Protein AF-A0A6A9QP92-F1 (afdb_monomer_lite)

Radius of gyration: 39.77 Å; chains: 1; bounding box: 66×25×114 Å

InterPro domains:
  IPR009379 Structural protein VP1/VP3 [PF06281] (61-113)

Sequence (116 aa):
MSLVAKLKKKHEEEEQEEQEEKAIWASPPKQRTRKLKIRRAAALNIGLLIGLFVFILIGIVLLPVITSEVSGLTSGTAAQVTGTNATVLNLVPLFYILVLVIVPAVIMFKLYQGRD

Structure (mmCIF, N/CA/C/O backbone):
data_AF-A0A6A9QP92-F1
#
_entry.id   AF-A0A6A9QP92-F1
#
loop_
_atom_site.group_PDB
_atom_site.id
_atom_site.type_symbol
_atom_site.label_atom_id
_atom_site.label_alt_id
_atom_site.label_comp_id
_atom_site.label_asym_id
_atom_site.label_entity_id
_atom_site.label_seq_id
_atom_site.pdbx_PDB_ins_code
_atom_site.Cartn_x
_atom_site.Cartn_y
_atom_site.Cartn_z
_atom_site.occupancy
_atom_site.B_iso_or_equiv
_atom_site.auth_seq_id
_atom_site.auth_comp_id
_atom_site.auth_asym_id
_atom_site.auth_atom_id
_atom_site.pdbx_PDB_model_num
ATOM 1 N N . MET A 1 1 ? -36.296 3.900 92.257 1.00 59.00 1 MET A N 1
ATOM 2 C CA . MET A 1 1 ? -36.764 3.267 91.003 1.00 59.00 1 MET A CA 1
ATOM 3 C C . MET A 1 1 ? -37.151 1.830 91.300 1.00 59.00 1 MET A C 1
ATOM 5 O O . MET A 1 1 ? -36.365 1.124 91.915 1.00 59.00 1 MET A O 1
ATOM 9 N N . SER A 1 2 ? -38.368 1.437 90.925 1.00 70.62 2 SER A N 1
ATOM 10 C CA . SER A 1 2 ? -38.912 0.094 91.160 1.00 70.62 2 SER A CA 1
ATOM 11 C C . SER A 1 2 ? -38.146 -0.965 90.351 1.00 70.62 2 SER A C 1
ATOM 13 O O . SER A 1 2 ? -37.895 -0.764 89.163 1.00 70.62 2 SER A O 1
ATOM 15 N N . LEU A 1 3 ? -37.802 -2.097 90.979 1.00 75.12 3 LEU A N 1
ATOM 16 C CA . LEU A 1 3 ? -37.188 -3.274 90.336 1.00 75.12 3 LEU A CA 1
ATOM 17 C C . LEU A 1 3 ? -37.995 -3.772 89.125 1.00 75.12 3 LEU A C 1
ATOM 19 O O . LEU A 1 3 ? -37.418 -4.249 88.151 1.00 75.12 3 LEU A O 1
ATOM 23 N N . VAL A 1 4 ? -39.314 -3.569 89.148 1.00 78.25 4 VAL A N 1
ATOM 24 C CA . VAL A 1 4 ? -40.233 -3.931 88.060 1.00 78.25 4 VAL A CA 1
ATOM 25 C C . VAL A 1 4 ? -39.934 -3.137 86.785 1.00 78.25 4 VAL A C 1
ATOM 27 O O . VAL A 1 4 ? -39.933 -3.696 85.692 1.00 78.25 4 VAL A O 1
ATOM 30 N N . ALA A 1 5 ? -39.593 -1.851 86.913 1.00 81.81 5 ALA A N 1
ATOM 31 C CA . ALA A 1 5 ? -39.234 -1.023 85.761 1.00 81.81 5 ALA A CA 1
ATOM 32 C C . ALA A 1 5 ? -37.900 -1.461 85.134 1.00 81.81 5 ALA A C 1
ATOM 34 O O . ALA A 1 5 ? -37.711 -1.342 83.926 1.00 81.81 5 ALA A O 1
ATOM 35 N N . LYS A 1 6 ? -36.985 -2.001 85.949 1.00 78.19 6 LYS A N 1
ATOM 36 C CA . LYS A 1 6 ? -35.672 -2.467 85.492 1.00 78.19 6 LYS A CA 1
ATOM 37 C C . LYS A 1 6 ? -35.767 -3.796 84.738 1.00 78.19 6 LYS A C 1
ATOM 39 O O . LYS A 1 6 ? -35.065 -3.976 83.751 1.00 78.19 6 LYS A O 1
ATOM 44 N N . LEU A 1 7 ? -36.665 -4.685 85.166 1.00 81.88 7 LEU A N 1
ATOM 45 C CA . LEU A 1 7 ? -36.933 -5.952 84.481 1.00 81.88 7 LEU A CA 1
ATOM 46 C C . LEU A 1 7 ? -37.673 -5.749 83.155 1.00 81.88 7 LEU A C 1
ATOM 48 O O . LEU A 1 7 ? -37.303 -6.370 82.165 1.00 81.88 7 LEU A O 1
ATOM 52 N N . LYS A 1 8 ? -38.651 -4.833 83.105 1.00 83.75 8 LYS A N 1
ATOM 53 C CA . LYS A 1 8 ? -39.377 -4.527 81.863 1.00 83.75 8 LYS A CA 1
ATOM 54 C C . LYS A 1 8 ? -38.451 -3.963 80.781 1.00 83.75 8 LYS A C 1
ATOM 56 O O . LYS A 1 8 ? -38.483 -4.429 79.652 1.00 83.75 8 LYS A O 1
ATOM 61 N N . LYS A 1 9 ? -37.567 -3.030 81.154 1.00 85.25 9 LYS A N 1
ATOM 62 C CA . LYS A 1 9 ? -36.592 -2.439 80.226 1.00 85.25 9 LYS A CA 1
ATOM 63 C C . LYS A 1 9 ? -35.584 -3.466 79.699 1.00 85.25 9 LYS A C 1
ATOM 65 O O . LYS A 1 9 ? -35.260 -3.444 78.524 1.00 85.25 9 LYS A O 1
ATOM 70 N N . LYS A 1 10 ? -35.132 -4.385 80.559 1.00 80.25 10 LYS A N 1
ATOM 71 C CA . LYS A 1 10 ? -34.190 -5.445 80.174 1.00 80.25 10 LYS A CA 1
ATOM 72 C C . LYS A 1 10 ? -34.796 -6.424 79.162 1.00 80.25 10 LYS A C 1
ATOM 74 O O . LYS A 1 10 ? -34.105 -6.838 78.245 1.00 80.25 10 LYS A O 1
ATOM 79 N N . HIS A 1 11 ? -36.080 -6.752 79.304 1.00 82.50 11 HIS A N 1
ATOM 80 C CA . HIS A 1 11 ? -36.773 -7.629 78.356 1.00 82.50 11 HIS A CA 1
ATOM 81 C C . HIS A 1 11 ? -37.000 -6.947 76.996 1.00 82.50 11 HIS A C 1
ATOM 83 O O . HIS A 1 11 ? -36.896 -7.586 75.957 1.00 82.50 11 HIS A O 1
ATOM 89 N N . GLU A 1 12 ? -37.265 -5.636 76.994 1.00 86.69 12 GLU A N 1
ATOM 90 C CA . GLU A 1 12 ? -37.407 -4.845 75.761 1.00 86.69 12 GLU A CA 1
ATOM 91 C C . GLU A 1 12 ? -36.070 -4.673 75.013 1.00 86.69 12 GLU A C 1
ATOM 93 O O . GLU A 1 12 ? -36.066 -4.601 73.786 1.00 86.69 12 GLU A O 1
ATOM 98 N N . GLU A 1 13 ? -34.943 -4.620 75.731 1.00 84.62 13 GLU A N 1
ATOM 99 C CA . GLU A 1 13 ? -33.597 -4.548 75.139 1.00 84.62 13 GLU A CA 1
ATOM 100 C C . GLU A 1 13 ? -33.176 -5.894 74.516 1.00 84.62 13 GLU A C 1
ATOM 102 O O . GLU A 1 13 ? -32.654 -5.906 73.403 1.00 84.62 13 GLU A O 1
ATOM 107 N N . GLU A 1 14 ? -33.487 -7.026 75.161 1.00 85.12 14 GLU A N 1
ATOM 108 C CA . GLU A 1 14 ? -33.196 -8.368 74.621 1.00 85.12 14 GLU A CA 1
ATOM 109 C C . GLU A 1 14 ? -33.983 -8.664 73.324 1.00 85.12 14 GLU A C 1
ATOM 111 O O . GLU A 1 14 ? -33.444 -9.257 72.389 1.00 85.12 14 GLU A O 1
ATOM 116 N N . GLU A 1 15 ? -35.226 -8.181 73.206 1.00 84.81 15 GLU A N 1
ATOM 117 C CA . GLU A 1 15 ? -36.030 -8.331 71.981 1.00 84.81 15 GLU A CA 1
ATOM 118 C C . GLU A 1 15 ? -35.540 -7.459 70.811 1.00 84.81 15 GLU A C 1
ATOM 120 O O . GLU A 1 15 ? -35.780 -7.795 69.647 1.00 84.81 15 GLU A O 1
ATOM 125 N N . GLN A 1 16 ? -34.873 -6.336 71.096 1.00 80.56 16 GLN A N 1
ATOM 126 C CA . GLN A 1 16 ? -34.298 -5.463 70.069 1.00 80.56 16 GLN A CA 1
ATOM 127 C C . GLN A 1 16 ? -32.991 -6.035 69.525 1.00 80.56 16 GLN A C 1
ATOM 129 O O . GLN A 1 16 ? -32.832 -6.095 68.307 1.00 80.56 16 GLN A O 1
ATOM 134 N N . GLU A 1 17 ? -32.108 -6.534 70.393 1.00 82.06 17 GLU A N 1
ATOM 135 C CA . GLU A 1 17 ? -30.863 -7.184 69.962 1.00 82.06 17 GLU A CA 1
ATOM 136 C C . GLU A 1 17 ? -31.143 -8.433 69.116 1.00 82.06 17 GLU A C 1
ATOM 138 O O . GLU A 1 17 ? -30.531 -8.618 68.063 1.00 82.06 17 GLU A O 1
ATOM 143 N N . GLU A 1 18 ? -32.136 -9.246 69.498 1.00 81.69 18 GLU A N 1
ATOM 144 C CA . GLU A 1 18 ? -32.499 -10.433 68.721 1.00 81.69 18 GLU A CA 1
ATOM 145 C C . GLU A 1 18 ? -33.083 -10.065 67.341 1.00 81.69 18 GLU A C 1
ATOM 147 O O . GLU A 1 18 ? -32.868 -10.772 66.351 1.00 81.69 18 GLU A O 1
ATOM 152 N N . GLN A 1 19 ? -33.807 -8.944 67.237 1.00 76.88 19 GLN A N 1
ATOM 153 C CA . GLN A 1 19 ? -34.328 -8.454 65.957 1.00 76.88 19 GLN A CA 1
ATOM 154 C C . GLN A 1 19 ? -33.244 -7.842 65.071 1.00 76.88 19 GLN A C 1
ATOM 156 O O . GLN A 1 19 ? -33.262 -8.054 63.855 1.00 76.88 19 GLN A O 1
ATOM 161 N N . GLU A 1 20 ? -32.283 -7.131 65.655 1.00 79.38 20 GLU A N 1
ATOM 162 C CA . GLU A 1 20 ? -31.143 -6.589 64.922 1.00 79.38 20 GLU A CA 1
ATOM 163 C C . GLU A 1 20 ? -30.230 -7.705 64.403 1.00 79.38 20 GLU A C 1
ATOM 165 O O . GLU A 1 20 ? -29.853 -7.689 63.228 1.00 79.38 20 GLU A O 1
ATOM 170 N N . GLU A 1 21 ? -29.956 -8.737 65.207 1.00 79.00 21 GLU A N 1
ATOM 171 C CA . GLU A 1 21 ? -29.150 -9.880 64.771 1.00 79.00 21 GLU A CA 1
ATOM 172 C C . GLU A 1 21 ? -29.842 -10.647 63.629 1.00 79.00 21 GLU A C 1
ATOM 174 O O . GLU A 1 21 ? -29.224 -10.954 62.603 1.00 79.00 21 GLU A O 1
ATOM 179 N N . LYS A 1 22 ? -31.162 -10.860 63.729 1.00 78.62 22 LYS A N 1
ATOM 180 C CA . LYS A 1 22 ? -31.966 -11.460 62.648 1.00 78.62 22 LYS A CA 1
ATOM 181 C C . LYS A 1 22 ? -31.960 -10.609 61.375 1.00 78.62 22 LYS A C 1
ATOM 183 O O . LYS A 1 22 ? -31.903 -11.166 60.278 1.00 78.62 22 LYS A O 1
ATOM 188 N N . ALA A 1 23 ? -31.978 -9.280 61.490 1.00 83.00 23 ALA A N 1
ATOM 189 C CA . ALA A 1 23 ? -31.935 -8.375 60.340 1.00 83.00 23 ALA A CA 1
ATOM 190 C C . ALA A 1 23 ? -30.569 -8.380 59.626 1.00 83.00 23 ALA A C 1
ATOM 192 O O . ALA A 1 23 ? -30.508 -8.256 58.395 1.00 83.00 23 ALA A O 1
ATOM 193 N N . ILE A 1 24 ? -29.478 -8.570 60.376 1.00 74.88 24 ILE A N 1
ATOM 194 C CA . ILE A 1 24 ? -28.121 -8.686 59.828 1.00 74.88 24 ILE A CA 1
ATOM 195 C C . ILE A 1 24 ? -27.975 -9.989 59.029 1.00 74.88 24 ILE A C 1
ATOM 197 O O . ILE A 1 24 ? -27.496 -9.950 57.895 1.00 74.88 24 ILE A O 1
ATOM 201 N N . TRP A 1 25 ? -28.448 -11.123 59.558 1.00 77.06 25 TRP A N 1
ATOM 202 C CA . TRP A 1 25 ? -28.388 -12.416 58.859 1.00 77.06 25 TRP A CA 1
ATOM 203 C C . TRP A 1 25 ? -29.367 -12.529 57.681 1.00 77.06 25 TRP A C 1
ATOM 205 O O . TRP A 1 25 ? -29.069 -13.208 56.698 1.00 77.06 25 TRP A O 1
ATOM 215 N N . ALA A 1 26 ? -30.516 -11.848 57.742 1.00 80.44 26 ALA A N 1
ATOM 216 C CA . ALA A 1 26 ? -31.507 -11.833 56.663 1.00 80.44 26 ALA A CA 1
ATOM 217 C C . ALA A 1 26 ? -31.116 -10.932 55.477 1.00 80.44 26 ALA A C 1
ATOM 219 O O . ALA A 1 26 ? -31.745 -11.001 54.418 1.00 80.44 26 ALA A O 1
ATOM 220 N N . SER A 1 27 ? -30.089 -10.088 55.626 1.00 71.69 27 SER A N 1
ATOM 221 C CA . SER A 1 27 ? -29.622 -9.221 54.547 1.00 71.69 27 SER A CA 1
ATOM 222 C C . SER A 1 27 ? -28.758 -10.013 53.558 1.00 71.69 27 SER A C 1
ATOM 224 O O . SER A 1 27 ? -27.642 -10.411 53.900 1.00 71.69 27 SER A O 1
ATOM 226 N N . PRO A 1 28 ? -29.211 -10.232 52.307 1.00 72.81 28 PRO A N 1
ATOM 227 C CA . PRO A 1 28 ? -28.398 -10.930 51.325 1.00 72.81 28 PRO A CA 1
ATOM 228 C C . PRO A 1 28 ? -27.107 -10.136 51.070 1.00 72.81 28 PRO A C 1
ATOM 230 O O . PRO A 1 28 ? -27.151 -8.902 50.971 1.00 72.81 28 PRO A O 1
ATOM 233 N N . PRO A 1 29 ? -25.947 -10.802 50.924 1.00 72.38 29 PRO A N 1
ATOM 234 C CA . PRO A 1 29 ? -24.705 -10.107 50.627 1.00 72.38 29 PRO A CA 1
ATOM 235 C C . PRO A 1 29 ? -24.871 -9.316 49.325 1.00 72.38 29 PRO A C 1
ATOM 237 O O . PRO A 1 29 ? -25.189 -9.881 48.276 1.00 72.38 29 PRO A O 1
ATOM 240 N N . LYS A 1 30 ? -24.659 -7.992 49.381 1.00 66.94 30 LYS A N 1
ATOM 241 C CA . LYS A 1 30 ? -24.658 -7.117 48.198 1.00 66.94 30 LYS A CA 1
ATOM 242 C C . LYS A 1 30 ? -23.510 -7.530 47.279 1.00 66.94 30 LYS A C 1
ATOM 244 O O . LYS A 1 30 ? -22.383 -7.053 47.411 1.00 66.94 30 LYS A O 1
ATOM 249 N N . GLN A 1 31 ? -23.808 -8.421 46.338 1.00 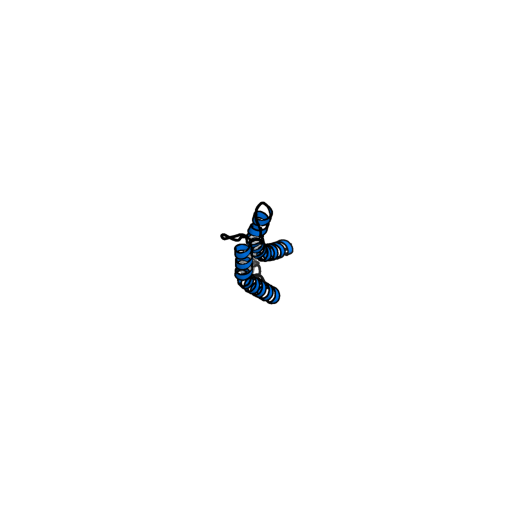67.94 31 GLN A N 1
ATOM 250 C CA . GLN A 1 31 ? -22.884 -8.853 45.301 1.00 67.94 31 GLN A CA 1
ATOM 251 C C . GLN A 1 31 ? -22.500 -7.639 44.450 1.00 67.94 31 GLN A C 1
ATOM 253 O O . GLN A 1 31 ? -23.254 -7.180 43.591 1.00 67.94 31 GLN A O 1
ATOM 258 N N . ARG A 1 32 ? -21.307 -7.085 44.694 1.00 66.12 32 ARG A N 1
ATOM 259 C CA . ARG A 1 32 ? -20.687 -6.111 43.791 1.00 66.12 32 ARG A CA 1
ATOM 260 C C . ARG A 1 32 ? -20.296 -6.838 42.514 1.00 66.12 32 ARG A C 1
ATOM 262 O O . ARG A 1 32 ? -19.167 -7.298 42.365 1.00 66.12 32 ARG A O 1
ATOM 269 N N . THR A 1 33 ? -21.217 -6.913 41.563 1.00 66.19 33 THR A N 1
ATOM 270 C CA . THR A 1 33 ? -20.899 -7.359 40.211 1.00 66.19 33 THR A CA 1
ATOM 271 C C . THR A 1 33 ? -20.023 -6.293 39.553 1.00 66.19 33 THR A C 1
ATOM 273 O O . THR A 1 33 ? -20.520 -5.319 38.980 1.00 66.19 33 THR A O 1
ATOM 276 N N . ARG A 1 34 ? -18.696 -6.439 39.656 1.00 65.44 34 ARG A N 1
ATOM 277 C CA . ARG A 1 34 ? -17.754 -5.698 38.810 1.00 65.44 34 ARG A CA 1
ATOM 278 C C . ARG A 1 34 ? -18.039 -6.112 37.371 1.00 65.44 34 ARG A C 1
ATOM 280 O O . ARG A 1 34 ? -17.649 -7.193 36.942 1.00 65.44 34 ARG A O 1
ATOM 287 N N . LYS A 1 35 ? -18.745 -5.263 36.625 1.00 59.53 35 LYS A N 1
ATOM 288 C CA . LYS A 1 35 ? -18.925 -5.452 35.186 1.00 59.53 35 LYS A CA 1
ATOM 289 C C . LYS A 1 35 ? -17.563 -5.282 34.513 1.00 59.53 35 LYS A C 1
ATOM 291 O O . LYS A 1 35 ? -17.151 -4.158 34.233 1.00 59.53 35 LYS A O 1
ATOM 296 N N . LEU A 1 36 ? -16.852 -6.385 34.270 1.00 63.38 36 LEU A N 1
ATOM 297 C CA . LEU A 1 36 ? -15.730 -6.388 33.338 1.00 63.38 36 LEU A CA 1
ATOM 298 C C . LEU A 1 36 ? -16.293 -6.044 31.955 1.00 63.38 36 LEU A C 1
ATOM 300 O O . LEU A 1 36 ? -16.947 -6.863 31.310 1.00 63.38 36 LEU A O 1
ATOM 304 N N . LYS A 1 37 ? -16.063 -4.811 31.498 1.00 60.91 37 LYS A N 1
ATOM 305 C CA . LYS A 1 37 ? -16.245 -4.453 30.089 1.00 60.91 37 LYS A CA 1
ATOM 306 C C . LYS A 1 37 ? -15.128 -5.130 29.297 1.00 60.91 37 LYS A C 1
ATOM 308 O O . LYS A 1 37 ? -14.073 -4.540 29.085 1.00 60.91 37 LYS A O 1
ATOM 313 N N . ILE A 1 38 ? -15.361 -6.366 28.863 1.00 63.25 38 ILE A N 1
ATOM 314 C CA . ILE A 1 38 ? -14.563 -6.982 27.804 1.00 63.25 38 ILE A CA 1
ATOM 315 C C . ILE A 1 38 ? -14.860 -6.168 26.544 1.00 63.25 38 ILE A C 1
ATOM 317 O O . ILE A 1 38 ? -15.958 -6.229 25.986 1.00 63.25 38 ILE A O 1
ATOM 321 N N . ARG A 1 39 ? -13.908 -5.316 26.153 1.00 58.69 39 ARG A N 1
ATOM 322 C CA . ARG A 1 39 ? -13.974 -4.585 24.889 1.00 58.69 39 ARG A CA 1
ATOM 323 C C . ARG A 1 39 ? -13.995 -5.637 23.783 1.00 58.69 39 ARG A C 1
ATOM 325 O O . ARG A 1 39 ? -13.046 -6.404 23.650 1.00 58.69 39 ARG A O 1
ATOM 332 N N . ARG A 1 40 ? -15.117 -5.716 23.063 1.00 57.28 40 ARG A N 1
ATOM 333 C CA . ARG A 1 40 ? -15.309 -6.632 21.935 1.00 57.28 40 ARG A CA 1
ATOM 334 C C . ARG A 1 40 ? -14.111 -6.514 20.994 1.00 57.28 40 ARG A C 1
ATOM 336 O O . ARG A 1 40 ? -13.777 -5.410 20.563 1.00 57.28 40 ARG A O 1
ATOM 343 N N . ALA A 1 41 ? -13.482 -7.653 20.719 1.00 58.03 41 ALA A N 1
ATOM 344 C CA . ALA A 1 41 ? -12.506 -7.796 19.654 1.00 58.03 41 ALA A CA 1
ATOM 345 C C . ALA A 1 41 ? -13.100 -7.222 18.362 1.00 58.03 41 ALA A C 1
ATOM 347 O O . ALA A 1 41 ? -14.293 -7.397 18.099 1.00 58.03 41 ALA A O 1
ATOM 348 N N . ALA A 1 42 ? -12.275 -6.475 17.628 1.00 60.75 42 ALA A N 1
ATOM 349 C CA . ALA A 1 42 ? -12.644 -5.781 16.406 1.00 60.75 42 ALA A CA 1
ATOM 350 C C . ALA A 1 42 ? -13.511 -6.687 15.525 1.00 60.75 42 ALA A C 1
ATOM 352 O O . ALA A 1 42 ? -13.087 -7.779 15.168 1.00 60.75 42 ALA A O 1
ATOM 353 N N . ALA A 1 43 ? -14.718 -6.250 15.172 1.00 63.50 43 ALA A N 1
ATOM 354 C CA . ALA A 1 43 ? -15.436 -6.859 14.065 1.00 63.50 43 ALA A CA 1
ATOM 355 C C . ALA A 1 43 ? -14.675 -6.460 12.794 1.00 63.50 43 ALA A C 1
ATOM 357 O O . ALA A 1 43 ? -14.892 -5.386 12.236 1.00 63.50 43 ALA A O 1
ATOM 358 N N . LEU A 1 44 ? -13.678 -7.263 12.416 1.00 68.94 44 LEU A N 1
ATOM 359 C CA . LEU A 1 44 ? -12.927 -7.077 11.187 1.00 68.94 44 LEU A CA 1
ATOM 360 C C . LEU A 1 44 ? -13.905 -7.193 10.016 1.00 68.94 44 LEU A C 1
ATOM 362 O O . LEU A 1 44 ? -14.474 -8.248 9.750 1.00 68.94 44 LEU A O 1
ATOM 366 N N . ASN A 1 45 ? -14.167 -6.057 9.369 1.00 86.12 45 ASN A N 1
ATOM 367 C CA . ASN A 1 45 ? -15.084 -5.982 8.242 1.00 86.12 45 ASN A CA 1
ATOM 368 C C . ASN A 1 45 ? -14.557 -6.898 7.136 1.00 86.12 45 ASN A C 1
ATOM 370 O O . ASN A 1 45 ? -13.479 -6.648 6.599 1.00 86.12 45 ASN A O 1
ATOM 374 N N . ILE A 1 46 ? -15.306 -7.946 6.785 1.00 89.44 46 ILE A N 1
ATOM 375 C CA . ILE A 1 46 ? -14.862 -8.930 5.787 1.00 89.44 46 ILE A CA 1
ATOM 376 C C . ILE A 1 46 ? -14.523 -8.262 4.447 1.00 89.44 46 ILE A C 1
ATOM 378 O O . ILE A 1 46 ? -13.530 -8.610 3.820 1.00 89.44 46 ILE A O 1
ATOM 382 N N . GLY A 1 47 ? -15.273 -7.221 4.062 1.00 90.06 47 GLY A N 1
ATOM 383 C CA . GLY A 1 47 ? -14.988 -6.424 2.868 1.00 90.06 47 GLY A CA 1
ATOM 384 C C . GLY A 1 47 ? -13.656 -5.670 2.941 1.00 90.06 47 GLY A C 1
ATOM 385 O O . GLY A 1 47 ? -12.946 -5.592 1.944 1.00 90.06 47 GLY A O 1
ATOM 386 N N . LEU A 1 48 ? -13.267 -5.179 4.123 1.00 89.31 48 LEU A N 1
ATOM 387 C CA . LEU A 1 48 ? -11.959 -4.551 4.333 1.00 89.31 48 LEU A CA 1
ATOM 388 C C . LEU A 1 48 ? -10.835 -5.585 4.245 1.00 89.31 48 LEU A C 1
ATOM 390 O O . LEU A 1 48 ? -9.802 -5.318 3.639 1.00 89.31 48 LEU A O 1
ATOM 394 N N . LEU A 1 49 ? -11.043 -6.761 4.839 1.00 90.88 49 LEU A N 1
ATOM 395 C CA . LEU A 1 49 ? -10.055 -7.834 4.836 1.00 90.88 49 LEU A CA 1
ATOM 396 C C . LEU A 1 49 ? -9.814 -8.363 3.417 1.00 90.88 49 LEU A C 1
ATOM 398 O O . LEU A 1 49 ? -8.666 -8.497 3.006 1.00 90.88 49 LEU A O 1
ATOM 402 N N . ILE A 1 50 ? -10.886 -8.594 2.653 1.00 93.94 50 ILE A N 1
ATOM 403 C CA . ILE A 1 50 ? -10.808 -9.010 1.247 1.00 93.94 50 ILE A CA 1
ATOM 404 C C . ILE A 1 50 ? -10.163 -7.908 0.399 1.00 93.94 50 ILE A C 1
ATOM 406 O O . ILE A 1 50 ? -9.269 -8.201 -0.389 1.00 93.94 50 ILE A O 1
ATOM 410 N N . GLY A 1 51 ? -10.557 -6.644 0.584 1.00 93.38 51 GLY A N 1
ATOM 411 C CA . GLY A 1 51 ? -9.963 -5.518 -0.139 1.00 93.38 51 GLY A CA 1
ATOM 412 C C . GLY A 1 51 ? -8.460 -5.383 0.115 1.00 93.38 51 GLY A C 1
ATOM 413 O O . GLY A 1 51 ? -7.689 -5.229 -0.829 1.00 93.38 51 GLY A O 1
ATOM 414 N N . LEU A 1 52 ? -8.030 -5.517 1.373 1.00 92.94 52 LEU A N 1
ATOM 415 C CA . LEU A 1 52 ? -6.614 -5.491 1.732 1.00 92.94 52 LEU A CA 1
ATOM 416 C C . LEU A 1 52 ? -5.862 -6.695 1.159 1.00 92.94 52 LEU A C 1
ATOM 418 O O . LEU A 1 52 ? -4.760 -6.539 0.642 1.00 92.94 52 LEU A O 1
ATOM 422 N N . PHE A 1 53 ? -6.461 -7.883 1.218 1.00 94.62 53 PHE A N 1
ATOM 423 C CA . PHE A 1 53 ? -5.860 -9.092 0.672 1.00 94.62 53 PHE A CA 1
ATOM 424 C C . PHE A 1 53 ? -5.630 -8.972 -0.837 1.00 94.62 53 PHE A C 1
ATOM 426 O O . PHE A 1 53 ? -4.518 -9.194 -1.304 1.00 94.62 53 PHE A O 1
ATOM 433 N N . VAL A 1 54 ? -6.647 -8.545 -1.590 1.00 95.94 54 VAL A N 1
ATOM 434 C CA . VAL A 1 54 ? -6.539 -8.334 -3.040 1.00 95.94 54 VAL A CA 1
ATOM 435 C C . VAL A 1 54 ? -5.532 -7.228 -3.360 1.00 95.94 54 VAL A C 1
ATOM 437 O O . VAL A 1 54 ? -4.713 -7.405 -4.258 1.00 95.94 54 VAL A O 1
ATOM 440 N N . PHE A 1 55 ? -5.533 -6.124 -2.606 1.00 95.75 55 PHE A N 1
ATOM 441 C CA . PHE A 1 55 ? -4.555 -5.046 -2.772 1.00 95.75 55 PHE A CA 1
ATOM 442 C C . PHE A 1 55 ? -3.118 -5.540 -2.588 1.00 95.75 55 PHE A C 1
ATOM 444 O O . PHE A 1 55 ? -2.261 -5.229 -3.407 1.00 95.75 55 PHE A O 1
ATOM 451 N N . ILE A 1 56 ? -2.853 -6.339 -1.552 1.00 94.12 56 ILE A N 1
ATOM 452 C CA . ILE A 1 56 ? -1.524 -6.909 -1.310 1.00 94.12 56 ILE A CA 1
ATOM 453 C C . ILE A 1 56 ? -1.155 -7.900 -2.416 1.00 94.12 56 ILE A C 1
ATOM 455 O O . ILE A 1 56 ? -0.025 -7.879 -2.894 1.00 94.12 56 ILE A O 1
ATOM 459 N N . LEU A 1 57 ? -2.093 -8.743 -2.854 1.00 96.75 57 LEU A N 1
ATOM 460 C CA . LEU A 1 57 ? -1.848 -9.749 -3.887 1.00 96.75 57 LEU A CA 1
ATOM 461 C C . LEU A 1 57 ? -1.478 -9.086 -5.221 1.00 96.75 57 LEU A C 1
ATOM 463 O O . LEU A 1 57 ? -0.417 -9.363 -5.775 1.00 96.75 57 LEU A O 1
ATOM 467 N N . ILE A 1 58 ? -2.301 -8.144 -5.689 1.00 96.25 58 ILE A N 1
ATOM 468 C CA . ILE A 1 58 ? -2.014 -7.326 -6.877 1.00 96.25 58 ILE A CA 1
ATOM 469 C C . ILE A 1 58 ? -0.710 -6.551 -6.664 1.00 96.25 58 ILE A C 1
ATOM 471 O O . ILE A 1 58 ? 0.168 -6.556 -7.523 1.00 96.25 58 ILE A O 1
ATOM 475 N N . GLY A 1 59 ? -0.560 -5.948 -5.486 1.00 94.81 59 GLY A N 1
ATOM 476 C CA . GLY A 1 59 ? 0.606 -5.185 -5.072 1.00 94.81 59 GLY A CA 1
ATOM 477 C C . GLY A 1 59 ? 1.914 -5.942 -5.296 1.00 94.81 59 GLY A C 1
ATOM 478 O O . GLY A 1 59 ? 2.822 -5.451 -5.966 1.00 94.81 59 GLY A O 1
ATOM 479 N N . ILE A 1 60 ? 1.984 -7.165 -4.777 1.00 95.31 60 ILE A N 1
ATOM 480 C CA . ILE A 1 60 ? 3.156 -8.035 -4.876 1.00 95.31 60 ILE A CA 1
ATOM 481 C C . ILE A 1 60 ? 3.359 -8.536 -6.309 1.00 95.31 60 ILE A C 1
ATOM 483 O O . ILE A 1 60 ? 4.497 -8.598 -6.759 1.00 95.31 60 ILE A O 1
ATOM 487 N N . VAL A 1 61 ? 2.292 -8.862 -7.044 1.00 97.00 61 VAL A N 1
ATOM 488 C CA . VAL A 1 61 ? 2.395 -9.374 -8.424 1.00 97.00 61 VAL A CA 1
ATOM 489 C C . VAL A 1 61 ? 2.894 -8.311 -9.406 1.00 97.00 61 VAL A C 1
ATOM 491 O O . VAL A 1 61 ? 3.630 -8.637 -10.336 1.00 97.00 61 VAL A O 1
ATOM 494 N N . LEU A 1 62 ? 2.537 -7.041 -9.208 1.00 96.00 62 LEU A N 1
ATOM 495 C CA . LEU A 1 62 ? 2.988 -5.950 -10.078 1.00 96.00 62 LEU A CA 1
ATOM 496 C C . LEU A 1 62 ? 4.419 -5.488 -9.774 1.00 96.00 62 LEU A C 1
ATOM 498 O O . LEU A 1 62 ? 5.080 -4.956 -10.667 1.00 96.00 62 LEU A O 1
ATOM 502 N N . LEU A 1 63 ? 4.916 -5.693 -8.548 1.00 95.00 63 LEU A N 1
ATOM 503 C CA . LEU A 1 63 ? 6.251 -5.242 -8.144 1.00 95.00 63 LEU A CA 1
ATOM 504 C C . LEU A 1 63 ? 7.366 -5.777 -9.077 1.00 95.00 63 LEU A C 1
ATOM 506 O O . LEU A 1 63 ? 8.135 -4.949 -9.568 1.00 95.00 63 LEU A O 1
ATOM 510 N N . PRO A 1 64 ? 7.438 -7.089 -9.404 1.00 95.56 64 PRO A N 1
ATOM 511 C CA . PRO A 1 64 ? 8.413 -7.622 -10.355 1.00 95.56 64 PRO A CA 1
ATOM 512 C C . PRO A 1 64 ? 8.386 -6.918 -11.710 1.00 95.56 64 PRO A C 1
ATOM 514 O O . PRO A 1 64 ? 9.441 -6.548 -12.224 1.00 95.56 64 PRO A O 1
ATOM 517 N N . VAL A 1 65 ? 7.188 -6.690 -12.261 1.00 96.44 65 VAL A N 1
ATOM 518 C CA . VAL A 1 65 ? 7.007 -6.033 -13.563 1.00 96.44 65 VAL A CA 1
ATOM 519 C C . VAL A 1 65 ? 7.612 -4.632 -13.523 1.00 96.44 65 VAL A C 1
ATOM 521 O O . VAL A 1 65 ? 8.470 -4.312 -14.337 1.00 96.44 65 VAL A O 1
ATOM 524 N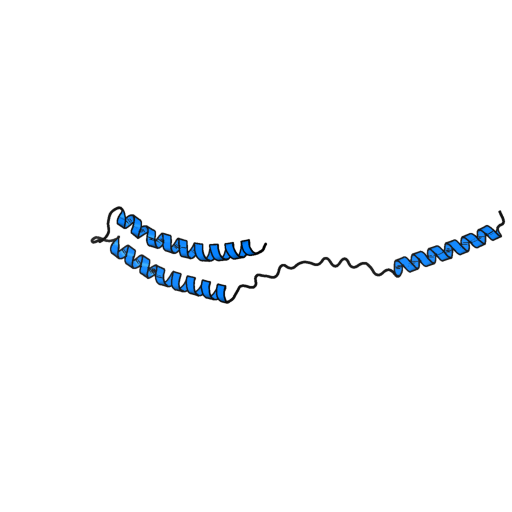 N . ILE A 1 66 ? 7.266 -3.830 -12.514 1.00 94.94 66 ILE A N 1
ATOM 525 C CA . ILE A 1 66 ? 7.785 -2.463 -12.357 1.00 94.94 66 ILE A CA 1
ATOM 526 C C . ILE A 1 66 ? 9.311 -2.465 -12.210 1.00 94.94 66 ILE A C 1
ATOM 528 O O . ILE A 1 66 ? 9.997 -1.674 -12.856 1.00 94.94 66 ILE A O 1
ATOM 532 N N . THR A 1 67 ? 9.860 -3.352 -11.375 1.00 95.31 67 THR A N 1
ATOM 533 C CA . THR A 1 67 ? 11.314 -3.430 -11.169 1.00 95.31 67 THR A CA 1
ATOM 534 C C . THR A 1 67 ? 12.060 -3.852 -12.429 1.00 95.31 67 THR A C 1
ATOM 536 O O . THR A 1 67 ? 13.151 -3.345 -12.683 1.00 95.31 67 THR A O 1
ATOM 539 N N . SER A 1 68 ? 11.463 -4.737 -13.232 1.00 95.12 68 SER A N 1
ATOM 540 C CA . SER A 1 68 ? 12.038 -5.210 -14.489 1.00 95.12 68 SER A CA 1
ATOM 541 C C . SER A 1 68 ? 12.085 -4.094 -15.529 1.00 95.12 68 SER A C 1
ATOM 543 O O . SER A 1 68 ? 13.127 -3.879 -16.141 1.00 95.12 68 SER A O 1
ATOM 545 N N . GLU A 1 69 ? 10.995 -3.338 -15.683 1.00 93.88 69 GLU A N 1
ATOM 546 C CA . GLU A 1 69 ? 10.935 -2.202 -16.610 1.00 93.88 69 GLU A CA 1
ATOM 547 C C . GLU A 1 69 ? 11.922 -1.095 -16.216 1.00 93.88 69 GLU A C 1
ATOM 549 O O . GLU A 1 69 ? 12.697 -0.615 -17.043 1.00 93.88 69 GLU A O 1
ATOM 554 N N . VAL A 1 70 ? 11.957 -0.717 -14.931 1.00 94.50 70 VAL A N 1
ATOM 555 C CA . VAL A 1 70 ? 12.889 0.313 -14.446 1.00 94.50 70 VAL A CA 1
ATOM 556 C C . VAL A 1 70 ? 14.333 -0.137 -14.646 1.00 94.50 70 VAL A C 1
ATOM 558 O O . VAL A 1 70 ? 15.130 0.627 -15.185 1.00 94.50 70 VAL A O 1
ATOM 561 N N . SER A 1 71 ? 14.669 -1.378 -14.279 1.00 93.06 71 SER A N 1
ATOM 562 C CA . SER A 1 71 ? 16.022 -1.907 -14.466 1.00 93.06 71 SER A CA 1
ATOM 563 C C . SER A 1 71 ? 16.416 -1.965 -15.943 1.00 93.06 71 SER A C 1
ATOM 565 O O . SER A 1 71 ? 17.534 -1.577 -16.275 1.00 93.06 71 SER A O 1
ATOM 567 N N . GLY A 1 72 ? 15.506 -2.362 -16.836 1.00 92.19 72 GLY A N 1
ATOM 568 C CA . GLY A 1 72 ? 15.760 -2.389 -18.277 1.00 92.19 72 GLY A CA 1
ATOM 569 C C . GLY A 1 72 ? 16.058 -1.009 -18.873 1.00 92.19 72 GLY A C 1
ATOM 570 O O . GLY A 1 72 ? 16.890 -0.892 -19.768 1.00 92.19 72 GLY A O 1
ATOM 571 N N . LEU A 1 73 ? 15.427 0.047 -18.354 1.00 91.56 73 LEU A N 1
ATOM 572 C CA . LEU A 1 73 ? 15.603 1.415 -18.853 1.00 91.56 73 LEU A CA 1
ATOM 573 C C . LEU A 1 73 ? 16.804 2.150 -18.241 1.00 91.56 73 LEU A C 1
ATOM 575 O O . LEU A 1 73 ? 17.367 3.033 -18.897 1.00 91.56 73 LEU A O 1
ATOM 579 N N . THR A 1 74 ? 17.182 1.827 -16.999 1.00 93.00 74 THR A N 1
ATOM 580 C CA . THR A 1 74 ? 18.209 2.568 -16.240 1.00 93.00 74 THR A CA 1
ATOM 581 C C . THR A 1 74 ? 19.533 1.826 -16.069 1.00 93.00 74 THR A C 1
ATOM 583 O O . THR A 1 74 ? 20.504 2.431 -15.614 1.00 93.00 74 THR A O 1
ATOM 586 N N . SER A 1 75 ? 19.601 0.536 -16.408 1.00 87.31 75 SER A N 1
ATOM 587 C CA . SER A 1 75 ? 20.778 -0.311 -16.166 1.00 87.31 75 SER A CA 1
ATOM 588 C C . SER A 1 75 ? 21.375 -0.885 -17.456 1.00 87.31 75 SER A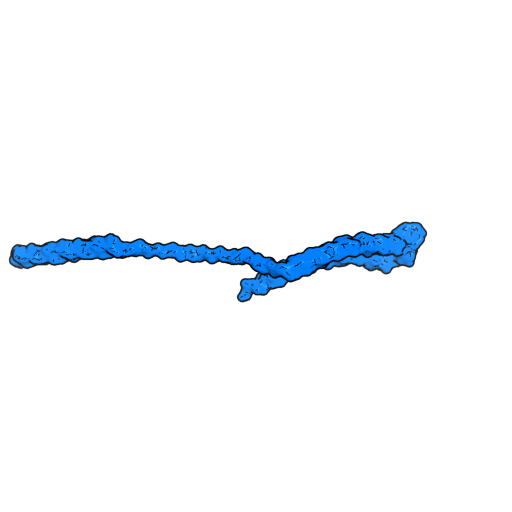 C 1
ATOM 590 O O . SER A 1 75 ? 20.738 -0.932 -18.503 1.00 87.31 75 SER A O 1
ATOM 592 N N . GLY A 1 76 ? 22.619 -1.365 -17.364 1.00 83.50 76 GLY A N 1
ATOM 593 C CA . GLY A 1 76 ? 23.329 -2.017 -18.467 1.00 83.50 76 GLY A CA 1
ATOM 594 C C . GLY A 1 76 ? 24.155 -1.069 -19.341 1.00 83.50 76 GLY A C 1
ATOM 595 O O . GLY A 1 76 ? 24.276 0.124 -19.078 1.00 83.50 76 GLY A O 1
ATOM 596 N N . THR A 1 77 ? 24.766 -1.628 -20.387 1.00 78.25 77 THR A N 1
ATOM 597 C CA . THR A 1 77 ? 25.661 -0.914 -21.318 1.00 78.25 77 THR A CA 1
ATOM 598 C C . THR A 1 77 ? 24.926 -0.065 -22.361 1.00 78.25 77 THR A C 1
ATOM 600 O O . THR A 1 77 ? 25.560 0.754 -23.019 1.00 78.25 77 THR A O 1
ATOM 603 N N . ALA A 1 78 ? 23.605 -0.225 -22.487 1.00 80.12 78 ALA A N 1
ATOM 604 C CA . ALA A 1 78 ? 22.737 0.536 -23.389 1.00 80.12 78 ALA A CA 1
ATOM 605 C C . ALA A 1 78 ? 21.519 1.123 -22.649 1.00 80.12 78 ALA A C 1
ATOM 607 O O . ALA A 1 78 ? 20.390 1.030 -23.126 1.00 80.12 78 ALA A O 1
ATOM 608 N N . ALA A 1 79 ? 21.737 1.700 -21.463 1.00 86.50 79 ALA A N 1
ATOM 609 C CA . ALA A 1 79 ? 20.669 2.352 -20.708 1.00 86.50 79 ALA A CA 1
ATOM 610 C C . ALA A 1 79 ? 20.041 3.499 -21.522 1.00 86.50 79 ALA A C 1
ATOM 612 O O . ALA A 1 79 ? 20.741 4.386 -22.019 1.00 86.50 79 ALA A O 1
ATOM 613 N N . GLN A 1 80 ? 18.713 3.487 -21.644 1.00 88.50 80 GLN A N 1
ATOM 614 C CA . GLN A 1 80 ? 17.958 4.488 -22.405 1.00 88.50 80 GLN A CA 1
ATOM 615 C C . GLN A 1 80 ? 17.761 5.790 -21.623 1.00 88.50 80 GLN A C 1
ATOM 617 O O . GLN A 1 80 ? 17.637 6.861 -22.218 1.00 88.50 80 GLN A O 1
ATOM 622 N N . VAL A 1 81 ? 17.728 5.707 -20.291 1.00 89.56 81 VAL A N 1
ATOM 623 C CA . VAL A 1 81 ? 17.534 6.854 -19.403 1.00 89.56 81 VAL A CA 1
ATOM 624 C C . VAL A 1 81 ? 18.745 6.985 -18.489 1.00 89.56 81 VAL A C 1
ATOM 626 O O . VAL A 1 81 ? 19.092 6.057 -17.763 1.00 89.56 81 VAL A O 1
ATOM 629 N N . THR A 1 82 ? 19.386 8.155 -18.510 1.00 89.69 82 THR A N 1
ATOM 630 C CA . THR A 1 82 ? 20.607 8.444 -17.742 1.00 89.69 82 THR A CA 1
ATOM 631 C C . THR A 1 82 ? 20.493 9.764 -16.967 1.00 89.69 82 THR A C 1
ATOM 633 O O . THR A 1 82 ? 19.513 10.506 -17.095 1.00 89.69 82 THR A O 1
ATOM 636 N N . GLY A 1 83 ? 21.480 10.048 -16.111 1.00 88.75 83 GLY A N 1
ATOM 637 C CA . GLY A 1 83 ? 21.530 11.272 -15.305 1.00 88.75 83 GLY A CA 1
ATOM 638 C C . GLY A 1 83 ? 20.390 11.369 -14.284 1.00 88.75 83 GLY A C 1
ATOM 639 O O . GLY A 1 83 ? 19.918 10.363 -13.760 1.00 88.75 83 GLY A O 1
ATOM 640 N N . THR A 1 84 ? 19.925 12.587 -14.002 1.00 92.25 84 THR A N 1
ATOM 641 C CA . THR A 1 84 ? 18.887 12.863 -12.988 1.00 92.25 84 THR A CA 1
ATOM 642 C C . THR A 1 84 ? 17.586 12.090 -13.224 1.00 92.25 84 THR A C 1
ATOM 644 O O . THR A 1 84 ? 16.945 11.654 -12.269 1.00 92.25 84 THR A O 1
ATOM 647 N N . ASN A 1 85 ? 17.209 11.865 -14.484 1.00 90.94 85 ASN A N 1
ATOM 648 C CA . ASN A 1 85 ? 15.985 11.139 -14.830 1.00 90.94 85 ASN A CA 1
ATOM 649 C C . ASN A 1 85 ? 16.064 9.664 -14.418 1.00 90.94 85 ASN A C 1
ATOM 651 O O . ASN A 1 85 ? 15.073 9.109 -13.951 1.00 90.94 85 ASN A O 1
ATOM 655 N N . ALA A 1 86 ? 17.247 9.047 -14.519 1.00 92.88 86 ALA A N 1
ATOM 656 C CA . ALA A 1 86 ? 17.463 7.686 -14.035 1.00 92.88 86 ALA A CA 1
ATOM 657 C C . ALA A 1 86 ? 17.305 7.612 -12.512 1.00 92.88 86 ALA A C 1
ATOM 659 O O . ALA A 1 86 ? 16.699 6.676 -12.000 1.00 92.88 86 ALA A O 1
ATOM 660 N N . THR A 1 87 ? 17.774 8.630 -11.784 1.00 93.25 87 THR A N 1
ATOM 661 C CA . THR A 1 87 ? 17.590 8.720 -10.329 1.00 93.25 87 THR A CA 1
ATOM 662 C C . THR A 1 87 ? 16.112 8.776 -9.953 1.00 93.25 87 THR A C 1
ATOM 664 O O . THR A 1 87 ? 15.690 8.068 -9.044 1.00 93.25 87 THR A O 1
ATOM 667 N N . VAL A 1 88 ? 15.308 9.568 -10.670 1.00 94.19 88 VAL A N 1
ATOM 668 C CA . VAL A 1 88 ? 13.856 9.639 -10.440 1.00 94.19 88 VAL A CA 1
ATOM 669 C C . VAL A 1 88 ? 13.178 8.306 -10.767 1.00 94.19 88 VAL A C 1
ATOM 671 O O . VAL A 1 88 ? 12.376 7.827 -9.970 1.00 94.19 88 VAL A O 1
ATOM 674 N N . LEU A 1 89 ? 13.530 7.662 -11.886 1.00 95.00 89 LEU A N 1
ATOM 675 C CA . LEU A 1 89 ? 13.001 6.338 -12.242 1.00 95.00 89 LEU A CA 1
ATOM 676 C C . LEU A 1 89 ? 13.361 5.272 -11.199 1.00 95.00 89 LEU A C 1
ATOM 678 O O . LEU A 1 89 ? 12.508 4.473 -10.822 1.00 95.00 89 LEU A O 1
A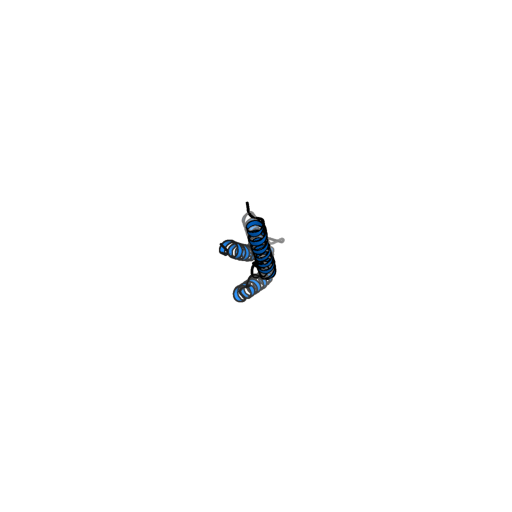TOM 682 N N . ASN A 1 90 ? 14.582 5.299 -10.665 1.00 93.94 90 ASN A N 1
ATOM 683 C CA . ASN A 1 90 ? 15.029 4.375 -9.622 1.00 93.94 90 ASN A CA 1
ATOM 684 C C . ASN A 1 90 ? 14.295 4.573 -8.281 1.00 93.94 90 ASN A C 1
ATOM 686 O O . ASN A 1 90 ? 14.270 3.658 -7.458 1.00 93.94 90 ASN A O 1
ATOM 690 N N . LEU A 1 91 ? 13.661 5.729 -8.053 1.00 96.06 91 LEU A N 1
ATOM 691 C CA . LEU A 1 91 ? 12.794 5.951 -6.891 1.00 96.06 91 LEU A CA 1
ATOM 692 C C . LEU A 1 91 ? 11.395 5.348 -7.064 1.00 96.06 91 LEU A C 1
ATOM 694 O O . LEU A 1 91 ? 10.716 5.128 -6.063 1.00 96.06 91 LEU A O 1
ATOM 698 N N . VAL A 1 92 ? 10.951 5.053 -8.290 1.00 95.75 92 VAL A N 1
ATOM 699 C CA . VAL A 1 92 ? 9.601 4.523 -8.548 1.00 95.75 92 VAL A CA 1
ATOM 700 C C . VAL A 1 92 ? 9.354 3.191 -7.820 1.00 95.75 92 VAL A C 1
ATOM 702 O O . VAL A 1 92 ? 8.343 3.100 -7.118 1.00 95.75 92 VAL A O 1
ATOM 705 N N . PRO A 1 93 ? 10.256 2.185 -7.870 1.00 95.69 93 PRO A N 1
ATOM 706 C CA . PRO A 1 93 ? 10.078 0.954 -7.100 1.00 95.69 93 PRO A CA 1
ATOM 707 C C . PRO A 1 93 ? 10.029 1.195 -5.586 1.00 95.69 93 PRO A C 1
ATOM 709 O O . PRO A 1 93 ? 9.216 0.594 -4.886 1.00 95.69 93 PRO A O 1
ATOM 712 N N . LEU A 1 94 ? 10.857 2.112 -5.073 1.00 95.38 94 LEU A N 1
ATOM 713 C CA . LEU A 1 94 ? 10.866 2.470 -3.652 1.00 95.38 94 LEU A CA 1
ATOM 714 C C . LEU A 1 94 ? 9.552 3.126 -3.222 1.00 95.38 94 LEU A C 1
ATOM 716 O O . LEU A 1 94 ? 8.986 2.756 -2.193 1.00 95.38 94 LEU A O 1
ATOM 720 N N . PHE A 1 95 ? 9.040 4.066 -4.016 1.00 96.00 95 PHE A N 1
ATOM 721 C CA . PHE A 1 95 ? 7.756 4.708 -3.758 1.00 96.00 95 PHE A CA 1
ATOM 722 C C . PHE A 1 95 ? 6.608 3.695 -3.781 1.00 96.00 95 PHE A C 1
ATOM 724 O O . PHE A 1 95 ? 5.724 3.737 -2.928 1.00 96.00 95 PHE A O 1
ATOM 731 N N . TYR A 1 96 ? 6.649 2.736 -4.705 1.00 96.00 96 TYR A N 1
ATOM 732 C CA . TYR A 1 96 ? 5.654 1.675 -4.774 1.00 96.00 96 TYR A CA 1
ATOM 733 C C . TYR A 1 96 ? 5.634 0.809 -3.503 1.00 96.00 96 TYR A C 1
ATOM 735 O O . TYR A 1 96 ? 4.569 0.577 -2.929 1.00 96.00 96 TYR A O 1
ATOM 743 N N . ILE A 1 97 ? 6.805 0.383 -3.011 1.00 95.50 97 ILE A N 1
ATOM 744 C CA . ILE A 1 97 ? 6.921 -0.366 -1.747 1.00 95.50 97 ILE A CA 1
ATOM 745 C C . ILE A 1 97 ? 6.398 0.473 -0.577 1.00 95.50 97 ILE A C 1
ATOM 747 O O . ILE A 1 97 ? 5.671 -0.035 0.2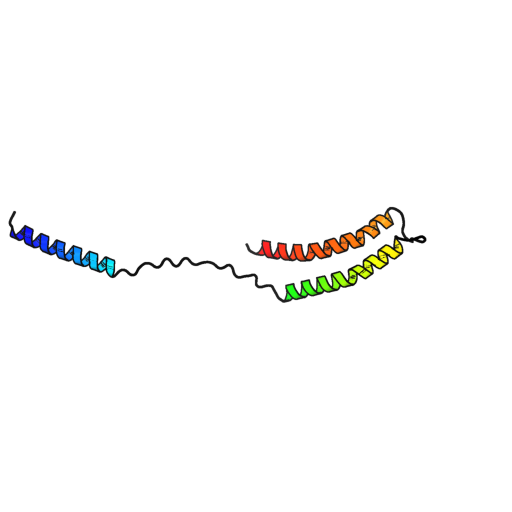77 1.00 95.50 97 ILE A O 1
ATOM 751 N N . LEU A 1 98 ? 6.724 1.767 -0.553 1.00 95.75 98 LEU A N 1
ATOM 752 C CA . LEU A 1 98 ? 6.246 2.682 0.475 1.00 95.75 98 LEU A CA 1
ATOM 753 C C . LEU A 1 98 ? 4.711 2.746 0.493 1.00 95.75 98 LEU A C 1
ATOM 755 O O . LEU A 1 98 ? 4.111 2.612 1.555 1.00 95.75 98 LEU A O 1
ATOM 759 N N . VAL A 1 99 ? 4.061 2.875 -0.668 1.00 95.00 99 VAL A N 1
ATOM 760 C CA . VAL A 1 99 ? 2.591 2.854 -0.780 1.00 95.00 99 VAL A CA 1
ATOM 761 C C . VAL A 1 99 ? 2.015 1.519 -0.305 1.00 95.00 99 VAL A C 1
ATOM 763 O O . VAL A 1 99 ? 1.038 1.512 0.447 1.00 95.00 99 VAL A O 1
ATOM 766 N N . LEU A 1 100 ? 2.637 0.398 -0.680 1.00 95.00 100 LEU A N 1
ATOM 767 C CA . LEU A 1 100 ? 2.198 -0.941 -0.283 1.00 95.00 100 LEU A CA 1
ATOM 768 C C . LEU A 1 100 ? 2.179 -1.122 1.245 1.00 95.00 100 LEU A C 1
ATOM 770 O O . LEU A 1 100 ? 1.306 -1.814 1.766 1.00 95.00 100 LEU A O 1
ATOM 774 N N . VAL A 1 101 ? 3.083 -0.454 1.968 1.00 95.06 101 VAL A N 1
ATOM 775 C CA . VAL A 1 101 ? 3.128 -0.440 3.441 1.00 95.06 101 VAL A CA 1
ATOM 776 C C . VAL A 1 101 ? 2.215 0.635 4.045 1.00 95.06 101 VAL A C 1
ATOM 778 O O . VAL A 1 101 ? 1.546 0.392 5.052 1.00 95.06 101 VAL A O 1
ATOM 781 N N . ILE A 1 102 ? 2.149 1.826 3.446 1.00 95.12 102 ILE A N 1
ATOM 782 C CA . ILE A 1 102 ? 1.357 2.945 3.973 1.00 95.12 102 ILE A CA 1
ATOM 783 C C . ILE A 1 102 ? -0.141 2.640 3.926 1.00 95.12 102 ILE A C 1
ATOM 785 O O . ILE A 1 102 ? -0.842 2.949 4.883 1.00 95.12 102 ILE A O 1
ATOM 789 N N . VAL A 1 103 ? -0.659 2.026 2.860 1.00 94.69 103 VAL A N 1
ATOM 790 C CA . VAL A 1 103 ? -2.098 1.729 2.730 1.00 94.69 103 VAL A CA 1
ATOM 791 C C . VAL A 1 103 ? -2.648 0.900 3.909 1.00 94.69 103 VAL A C 1
ATOM 793 O O . VAL A 1 103 ? -3.600 1.359 4.548 1.00 94.69 103 VAL A O 1
ATOM 796 N N . PRO A 1 104 ? -2.070 -0.262 4.283 1.00 91.88 104 PRO A N 1
ATOM 797 C CA . PRO A 1 104 ? -2.502 -0.994 5.475 1.00 91.88 104 PRO A CA 1
ATOM 798 C C . PRO A 1 104 ? -2.328 -0.187 6.766 1.00 91.88 104 PRO A C 1
ATOM 800 O O . PRO A 1 104 ? -3.203 -0.234 7.634 1.00 91.88 104 PRO A O 1
ATOM 803 N N . ALA A 1 105 ? -1.248 0.592 6.886 1.00 93.38 105 ALA A N 1
ATOM 804 C CA . ALA A 1 105 ? -1.016 1.439 8.054 1.00 93.38 105 ALA A CA 1
ATOM 805 C C . ALA A 1 105 ? -2.100 2.522 8.210 1.00 93.38 105 ALA A C 1
ATOM 807 O O . ALA A 1 105 ? -2.621 2.721 9.306 1.00 93.38 105 ALA A O 1
ATOM 808 N N . VAL A 1 106 ? -2.504 3.176 7.117 1.00 93.50 106 VAL A N 1
ATOM 809 C CA . VAL A 1 106 ? -3.564 4.197 7.106 1.00 93.50 106 VAL A CA 1
ATOM 810 C C . VAL A 1 106 ? -4.920 3.582 7.430 1.00 93.50 106 VAL A C 1
ATOM 812 O O . VAL A 1 106 ? -5.684 4.161 8.201 1.00 93.50 106 VAL A O 1
ATOM 815 N N . ILE A 1 107 ? -5.221 2.395 6.895 1.00 90.69 107 ILE A N 1
ATOM 816 C CA . ILE A 1 107 ? -6.447 1.659 7.230 1.00 90.69 107 ILE A CA 1
ATOM 817 C C . ILE A 1 107 ? -6.494 1.365 8.736 1.00 90.69 107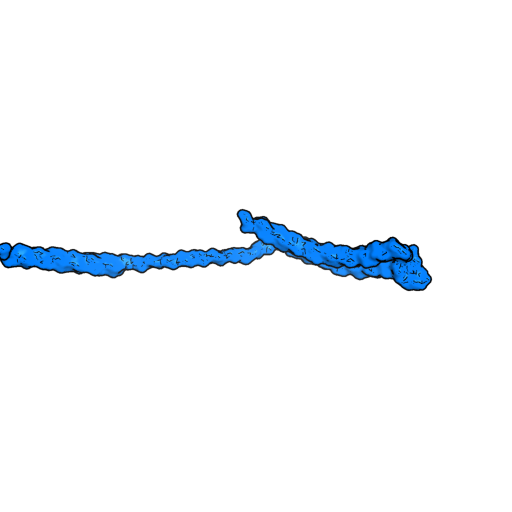 ILE A C 1
ATOM 819 O O . ILE A 1 107 ? -7.517 1.605 9.383 1.00 90.69 107 ILE A O 1
ATOM 823 N N . MET A 1 108 ? -5.381 0.895 9.306 1.00 86.75 108 MET A N 1
ATOM 824 C CA . MET A 1 108 ? -5.272 0.618 10.737 1.00 86.75 108 MET A CA 1
ATOM 825 C C . MET A 1 108 ? -5.406 1.894 11.577 1.00 86.75 108 MET A C 1
ATOM 827 O O . MET A 1 108 ? -6.131 1.903 12.573 1.00 86.75 108 MET A O 1
ATOM 831 N N . PHE A 1 109 ? -4.767 2.984 11.152 1.00 90.38 109 PHE A N 1
ATOM 832 C CA . PHE A 1 109 ? -4.831 4.283 11.817 1.00 90.38 109 PHE A CA 1
ATOM 833 C C . PHE A 1 109 ? -6.248 4.863 11.816 1.00 90.38 109 PHE A C 1
ATOM 835 O O . PHE A 1 109 ? -6.754 5.281 12.857 1.00 90.38 109 PHE A O 1
ATOM 842 N N . LYS A 1 110 ? -6.931 4.812 10.668 1.00 86.44 110 LYS A N 1
ATOM 843 C CA . LYS A 1 110 ? -8.313 5.280 10.534 1.00 86.44 110 LYS A CA 1
ATOM 844 C C . LYS A 1 110 ? -9.270 4.469 11.410 1.00 86.44 110 LYS A C 1
ATOM 846 O O . LYS A 1 110 ? -10.153 5.043 12.042 1.00 86.44 110 LYS A O 1
ATOM 851 N N . LEU A 1 111 ? -9.070 3.151 11.500 1.00 82.62 111 LEU A N 1
ATOM 852 C CA . LEU A 1 111 ? -9.840 2.282 12.397 1.00 82.62 111 LEU A CA 1
ATOM 853 C C . LEU A 1 111 ? -9.547 2.553 13.885 1.00 82.62 111 LEU A C 1
ATOM 855 O O . LEU A 1 111 ? -10.386 2.271 14.743 1.00 82.62 111 LEU A O 1
ATOM 859 N N . TYR A 1 112 ? -8.358 3.065 14.212 1.00 83.62 112 TYR A N 1
ATOM 860 C CA . TYR A 1 112 ? -8.001 3.438 15.578 1.00 83.62 112 TYR A CA 1
ATOM 861 C C . TYR A 1 112 ? -8.639 4.763 16.008 1.00 83.62 112 TYR A C 1
ATOM 863 O O . TYR A 1 112 ? -9.217 4.804 17.088 1.00 83.62 112 TYR A O 1
ATOM 871 N N . GLN A 1 113 ? -8.574 5.806 15.174 1.00 80.62 113 GLN A N 1
ATOM 872 C CA . GLN A 1 113 ? -9.139 7.123 15.502 1.00 80.62 113 GLN A CA 1
ATOM 873 C C . GLN A 1 113 ? -10.671 7.164 15.487 1.00 80.62 113 GLN A C 1
ATOM 875 O O . GLN A 1 113 ? -11.262 7.902 16.258 1.00 80.62 113 GLN A O 1
ATOM 880 N N . GLY A 1 114 ? -11.341 6.366 14.651 1.00 65.50 114 GLY A N 1
ATOM 881 C CA . GLY A 1 114 ? -12.811 6.343 14.589 1.00 65.50 114 GLY A CA 1
ATOM 882 C C . GLY A 1 114 ? -13.508 5.632 15.761 1.00 65.50 114 GLY A C 1
ATOM 883 O O . GLY A 1 114 ? -14.629 5.160 15.584 1.00 65.50 114 GLY A O 1
ATOM 884 N N . ARG A 1 115 ? -12.836 5.451 16.908 1.00 59.50 115 ARG A N 1
ATOM 885 C CA . ARG A 1 115 ? -13.325 4.696 18.079 1.00 59.50 115 ARG A CA 1
ATOM 886 C C . ARG A 1 115 ? -13.585 5.558 19.323 1.00 59.50 115 ARG A C 1
ATOM 888 O O . ARG A 1 115 ? -13.792 4.982 20.397 1.00 59.50 115 ARG A O 1
ATOM 895 N N . ASP A 1 116 ? -13.610 6.873 19.136 1.00 53.75 116 ASP A N 1
ATOM 896 C CA . ASP A 1 116 ? -14.043 7.898 20.091 1.00 53.75 116 ASP A CA 1
ATOM 897 C C . ASP A 1 116 ? -15.360 8.521 19.597 1.00 53.75 116 ASP A C 1
ATOM 899 O O . ASP A 1 116 ? -16.235 8.791 20.451 1.00 53.75 116 ASP A O 1
#

Secondary structure (DSSP, 8-state):
--HHHHHHHHHHHHHHHHHHHHHHHHS------------------HHHHHHHHHHHHHHHHHHHHHHHHHHHHHSSTT-SS-THHHHHHHHHHHHHHHHHHHHHHHHHHHHHHTT-

Organism: NCBI:txid523847

pLDDT: mean 84.25, std 11.81, range [53.75, 97.0]

Foldseek 3Di:
DDPVVVVVVVVVVVVVVVVVVVVVVPDDPPPPPPPPPPPDDDPPDVVVVVVLVVLLVVLVVCLVVLVVVLCCQQDDPDRVDDDPRNVVSVCVSVVSVVCNVVVVVVVVVVVVVVPD